Protein AF-A0A8J9YLF5-F1 (afdb_monomer_lite)

Organism: Branchiostoma lanceolatum (NCBI:txid7740)

Radius of gyration: 16.12 Å; chains: 1; bounding box: 57×30×35 Å

pLDDT: mean 74.53, std 19.47, range [31.28, 95.44]

Sequence (139 aa):
MDDRSGYIDLTSVQSSSKPRFKDVTPADFGPWLYSWNPCESFSMSQCSNVAVSASDPTQSFDIGTQDSVTFNKDVDNNWVLRYTSRDGLKSLDVVLECTPDSDDLTVRGEIQTNGYDGFRFATNPCGSPQARDTTYDKI

Foldseek 3Di:
DDPLPFDDDCVVQADPQFFSQWQPDAPADDQKGKGAGQPFFHDDDPDGQARIWIDDPPDIFGQFHNVQWDWDADPVRFIWIWGGGPVRQEIEIETEDADPDDQDWHWNFFDDDPNYRYIYIYGYDPPDRPPPPPPPDDD

Secondary structure (DSSP, 8-state):
----------GGG--SSS-SEEEEPPSSB-S-EEEE-SSS-EEETTEEEESEEEE-SS-EEEEE-GGG-EEEE-TTS-EEEEEE-TTSSEEEEEEE---TT--PEEEEEEEEETTEEEEEEEE----------------

Structure (mmCIF, N/CA/C/O backbone):
data_AF-A0A8J9YLF5-F1
#
_entry.id   AF-A0A8J9YLF5-F1
#
loop_
_atom_site.group_PDB
_atom_site.id
_atom_site.type_symbol
_atom_site.label_atom_id
_atom_site.label_alt_id
_atom_site.label_comp_id
_atom_site.label_asym_id
_atom_site.label_entity_id
_atom_site.label_seq_id
_atom_site.pdbx_PDB_ins_code
_atom_site.Cartn_x
_atom_site.Cartn_y
_atom_site.Cartn_z
_atom_site.occupancy
_atom_site.B_iso_or_equiv
_atom_site.auth_seq_id
_atom_site.auth_comp_id
_atom_site.auth_asym_id
_atom_site.auth_atom_id
_atom_site.pdbx_PDB_model_num
ATOM 1 N N . MET A 1 1 ? -29.516 -12.267 11.373 1.00 31.33 1 MET A N 1
ATOM 2 C CA . MET A 1 1 ? -28.477 -12.627 12.354 1.00 31.33 1 MET A CA 1
ATOM 3 C C . MET A 1 1 ? -27.353 -11.645 12.125 1.00 31.33 1 MET A C 1
ATOM 5 O O . MET A 1 1 ? -26.824 -11.621 11.026 1.00 31.33 1 MET A O 1
ATOM 9 N N . ASP A 1 2 ? -27.139 -10.761 13.089 1.00 39.00 2 ASP A N 1
ATOM 10 C CA . ASP A 1 2 ? -26.065 -9.769 13.116 1.00 39.00 2 ASP A CA 1
ATOM 11 C C . ASP A 1 2 ? -25.072 -10.297 1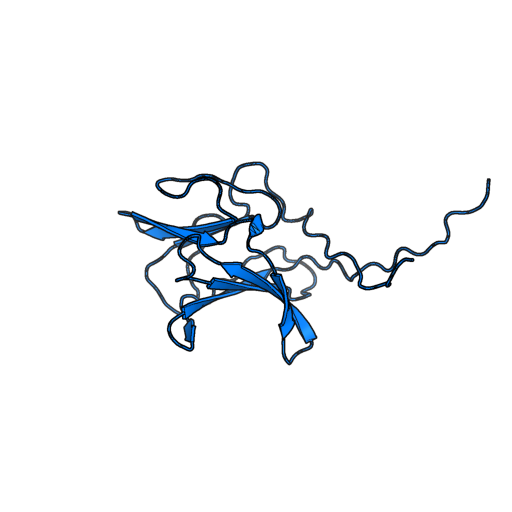4.154 1.00 39.00 2 ASP A C 1
ATOM 13 O O . ASP A 1 2 ? -25.460 -10.516 15.306 1.00 39.00 2 ASP A O 1
ATOM 17 N N . ASP A 1 3 ? -23.858 -10.647 13.734 1.00 54.94 3 ASP A N 1
ATOM 18 C CA . ASP A 1 3 ? -22.856 -11.255 14.614 1.00 54.94 3 ASP A CA 1
ATOM 19 C C . ASP A 1 3 ? -22.123 -10.218 15.479 1.00 54.94 3 ASP A C 1
ATOM 21 O O . ASP A 1 3 ? -21.257 -10.593 16.269 1.00 54.94 3 ASP A O 1
ATOM 25 N N . ARG A 1 4 ? -22.490 -8.927 15.377 1.00 45.84 4 ARG A N 1
ATOM 26 C CA . ARG A 1 4 ? -21.878 -7.818 16.127 1.00 45.84 4 ARG A CA 1
ATOM 27 C C . ARG A 1 4 ? -20.352 -7.752 15.973 1.00 45.84 4 ARG A C 1
ATOM 29 O O . ARG A 1 4 ? -19.689 -7.161 16.824 1.00 45.84 4 ARG A O 1
ATOM 36 N N . SER A 1 5 ? -19.789 -8.324 14.905 1.00 55.84 5 SER A N 1
ATOM 37 C CA . SER A 1 5 ? -18.340 -8.313 14.648 1.00 55.84 5 SER A CA 1
ATOM 38 C C . SER A 1 5 ? -17.786 -6.904 14.397 1.00 55.84 5 SER A C 1
ATOM 40 O O . SER A 1 5 ? -16.585 -6.677 14.547 1.00 55.84 5 SER A O 1
ATOM 42 N N . GLY A 1 6 ? -18.672 -5.939 14.129 1.00 56.06 6 GLY A N 1
ATOM 43 C CA . GLY A 1 6 ? -18.311 -4.556 13.865 1.00 56.06 6 GLY A CA 1
ATOM 44 C C . GLY A 1 6 ? -17.859 -4.369 12.423 1.00 56.06 6 GLY A C 1
ATOM 45 O O . GLY A 1 6 ? -17.220 -5.232 11.833 1.00 56.06 6 GLY A O 1
ATOM 46 N N . TYR A 1 7 ? -18.208 -3.231 11.834 1.00 60.03 7 TYR A N 1
ATOM 47 C CA . TYR A 1 7 ? -17.688 -2.839 10.530 1.00 60.03 7 TYR A CA 1
ATOM 48 C C . TYR A 1 7 ? -16.498 -1.907 10.742 1.00 60.03 7 TYR A C 1
ATOM 50 O O . TYR A 1 7 ? -16.584 -0.970 11.538 1.00 60.03 7 TYR A O 1
ATOM 58 N N . ILE A 1 8 ? -15.394 -2.177 10.049 1.00 66.19 8 ILE A N 1
ATOM 59 C CA . ILE A 1 8 ? -14.275 -1.244 9.956 1.00 66.19 8 ILE A CA 1
ATOM 60 C C . ILE A 1 8 ? -14.605 -0.294 8.813 1.00 66.19 8 ILE A C 1
ATOM 62 O O . ILE A 1 8 ? -14.554 -0.678 7.644 1.00 66.19 8 ILE A O 1
ATOM 66 N N . ASP A 1 9 ? -14.966 0.935 9.161 1.00 69.19 9 ASP A N 1
ATOM 67 C CA . ASP A 1 9 ? -15.229 1.976 8.180 1.00 69.19 9 ASP A CA 1
ATOM 68 C C . ASP A 1 9 ? -13.925 2.692 7.811 1.00 69.19 9 ASP A C 1
ATOM 70 O O . ASP A 1 9 ? -13.353 3.430 8.613 1.00 69.19 9 ASP A O 1
ATOM 74 N N . LEU A 1 10 ? -13.447 2.442 6.591 1.00 71.69 10 LEU A N 1
ATOM 75 C CA . LEU A 1 10 ? -12.260 3.077 6.014 1.00 71.69 10 LEU A CA 1
ATOM 76 C C . LEU A 1 10 ? -12.626 4.198 5.026 1.00 71.69 10 LEU A C 1
ATOM 78 O O . LEU A 1 10 ? -11.752 4.710 4.327 1.00 71.69 10 LEU A O 1
ATOM 82 N N . THR A 1 11 ? -13.899 4.595 4.940 1.00 70.06 11 THR A N 1
ATOM 83 C CA . THR A 1 11 ? -14.349 5.596 3.957 1.00 70.06 11 THR A CA 1
ATOM 84 C C . THR A 1 11 ? -13.731 6.975 4.188 1.00 70.06 11 THR A C 1
ATOM 86 O O . THR A 1 11 ? -13.514 7.703 3.220 1.00 70.06 11 THR A O 1
ATOM 89 N N . SER A 1 12 ? -13.350 7.323 5.426 1.00 70.19 12 SER A N 1
ATOM 90 C CA . SER A 1 12 ? -12.616 8.568 5.726 1.00 70.19 12 SER A CA 1
ATOM 91 C C . SER A 1 12 ? -11.258 8.644 5.020 1.00 70.19 12 SER A C 1
ATOM 93 O O . SER A 1 12 ? -10.784 9.726 4.676 1.00 70.19 12 SER A O 1
ATOM 95 N N . VAL A 1 13 ? -10.653 7.487 4.747 1.00 70.56 13 VAL A N 1
ATOM 96 C CA . VAL A 1 13 ? -9.360 7.343 4.071 1.00 70.56 13 VAL A CA 1
ATOM 97 C C . VAL A 1 13 ? -9.507 6.773 2.655 1.00 70.56 13 VAL A C 1
ATOM 99 O O . VAL A 1 13 ? -8.527 6.349 2.044 1.00 70.56 13 VAL A O 1
ATOM 102 N N . GLN A 1 14 ? -10.712 6.803 2.083 1.00 74.75 14 GLN A N 1
ATOM 103 C CA . GLN A 1 14 ? -10.942 6.410 0.697 1.00 74.75 14 GLN A CA 1
ATOM 104 C C . GLN A 1 14 ? -10.516 7.518 -0.272 1.00 74.75 14 GLN A C 1
ATOM 106 O O . GLN A 1 14 ? -10.766 8.706 -0.070 1.00 74.75 14 GLN A O 1
ATOM 111 N N . SER A 1 15 ? -9.906 7.112 -1.382 1.00 81.25 15 SER A N 1
ATOM 112 C CA . SER A 1 15 ? -9.684 7.962 -2.548 1.00 81.25 15 SER A CA 1
ATOM 113 C C . SER A 1 15 ? -10.188 7.245 -3.797 1.00 81.25 15 SER A C 1
ATOM 115 O O . SER A 1 15 ? -9.905 6.064 -3.999 1.00 81.25 15 SER A O 1
ATOM 117 N N . SER A 1 16 ? -10.924 7.955 -4.653 1.00 83.38 16 SER A N 1
ATOM 118 C CA . SER A 1 16 ? -11.489 7.370 -5.870 1.00 83.38 16 SER A CA 1
ATOM 119 C C . SER A 1 16 ? -10.410 7.167 -6.934 1.00 83.38 16 SER A C 1
ATOM 121 O O . SER A 1 16 ? -9.778 8.144 -7.357 1.00 83.38 16 SER A O 1
ATOM 123 N N . SER A 1 17 ? -10.234 5.941 -7.433 1.00 80.94 17 SER A N 1
ATOM 124 C CA . SER A 1 17 ? -9.340 5.566 -8.557 1.00 80.94 17 SER A CA 1
ATOM 125 C C . SER A 1 17 ? -7.836 5.898 -8.436 1.00 80.94 17 SER A C 1
ATOM 127 O O . SER A 1 17 ? -7.059 5.592 -9.343 1.00 80.94 17 SER A O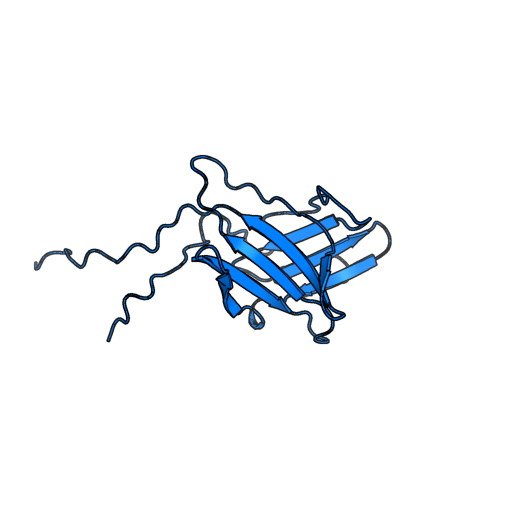 1
ATOM 129 N N . LYS A 1 18 ? -7.400 6.518 -7.334 1.00 90.56 18 LYS A N 1
ATOM 130 C CA . LYS A 1 18 ? -6.013 6.931 -7.067 1.00 90.56 18 LYS A CA 1
ATOM 131 C C . LYS A 1 18 ? -5.606 6.505 -5.662 1.00 90.56 18 LYS A C 1
ATOM 133 O O . LYS A 1 18 ? -6.469 6.518 -4.783 1.00 90.56 18 LYS A O 1
ATOM 138 N N . PRO A 1 19 ? -4.317 6.212 -5.422 1.00 91.38 19 PRO A N 1
ATOM 139 C CA . PRO A 1 19 ? -3.854 5.900 -4.079 1.00 91.38 19 PRO A CA 1
ATOM 140 C C . PRO A 1 19 ? -4.139 7.065 -3.123 1.00 91.38 19 PRO A C 1
ATOM 142 O O . PRO A 1 19 ? -3.783 8.206 -3.425 1.00 91.38 19 PRO A O 1
ATOM 145 N N . ARG A 1 20 ? -4.788 6.779 -1.982 1.00 89.31 20 ARG A N 1
ATOM 146 C CA . ARG A 1 20 ? -5.004 7.760 -0.900 1.00 89.31 20 ARG A CA 1
ATOM 147 C C . ARG A 1 20 ? -3.670 8.240 -0.349 1.00 89.31 20 ARG A C 1
ATOM 149 O O . ARG A 1 20 ? -3.494 9.431 -0.093 1.00 89.31 20 ARG A O 1
ATOM 156 N N . PHE A 1 21 ? -2.764 7.287 -0.177 1.00 89.69 21 PHE A N 1
ATOM 157 C CA . PHE A 1 21 ? -1.399 7.493 0.262 1.00 89.69 21 PHE A CA 1
ATOM 158 C C . PHE A 1 21 ? -0.501 7.151 -0.909 1.00 89.69 21 PHE A C 1
ATOM 160 O O . PHE A 1 21 ? -0.497 6.008 -1.354 1.00 89.69 21 PHE A O 1
ATOM 167 N N . LYS A 1 22 ? 0.196 8.147 -1.448 1.00 92.56 22 LYS A N 1
ATOM 168 C CA . LYS A 1 22 ? 0.995 8.013 -2.664 1.00 92.56 22 LYS A CA 1
ATOM 169 C C . LYS A 1 22 ? 2.458 8.269 -2.345 1.00 92.56 22 LYS A C 1
ATOM 171 O O . LYS A 1 22 ? 2.758 9.252 -1.674 1.00 92.56 22 LYS A O 1
ATOM 176 N N . ASP A 1 23 ? 3.329 7.430 -2.892 1.00 92.75 23 ASP A N 1
ATOM 177 C CA . ASP A 1 23 ? 4.783 7.593 -2.853 1.00 92.75 23 ASP A CA 1
ATOM 178 C C . ASP A 1 23 ? 5.340 7.805 -1.426 1.00 92.75 23 ASP A C 1
ATOM 180 O O . ASP A 1 23 ? 6.213 8.642 -1.200 1.00 92.75 23 ASP A O 1
ATOM 184 N N . VAL A 1 24 ? 4.816 7.063 -0.444 1.00 90.88 24 VAL A N 1
ATOM 185 C CA . VAL A 1 24 ? 5.210 7.188 0.963 1.00 90.88 24 VAL A CA 1
ATOM 186 C C . VAL A 1 24 ? 6.557 6.511 1.196 1.00 90.88 24 VAL A C 1
ATOM 188 O O . VAL A 1 24 ? 6.734 5.331 0.884 1.00 90.88 24 VAL A O 1
ATOM 191 N N . THR A 1 25 ? 7.500 7.264 1.759 1.00 90.25 25 THR A N 1
ATOM 192 C CA . THR A 1 25 ? 8.841 6.784 2.106 1.00 90.25 25 THR A CA 1
ATOM 193 C C . THR A 1 25 ? 8.795 5.900 3.357 1.00 90.25 25 THR A C 1
ATOM 195 O O . THR A 1 25 ? 8.149 6.280 4.338 1.00 90.25 25 THR A O 1
ATOM 198 N N . PRO A 1 26 ? 9.492 4.749 3.373 1.00 86.62 26 PRO A N 1
ATOM 199 C CA . PRO A 1 26 ? 9.613 3.934 4.572 1.00 86.62 26 PRO A CA 1
ATOM 200 C C . PRO A 1 26 ? 10.407 4.671 5.656 1.00 86.62 26 PRO A C 1
ATOM 202 O O . PRO A 1 26 ? 11.420 5.311 5.381 1.00 86.62 26 PRO A O 1
ATOM 205 N N . ALA A 1 27 ? 9.946 4.559 6.897 1.00 82.69 27 ALA A N 1
ATOM 206 C CA . ALA A 1 27 ? 10.577 5.149 8.068 1.00 82.69 27 ALA A CA 1
ATOM 207 C C . ALA A 1 27 ? 11.850 4.400 8.485 1.00 82.69 27 ALA A C 1
ATOM 209 O O . ALA A 1 27 ? 12.789 5.038 8.960 1.00 82.69 27 ALA A O 1
ATOM 210 N N . ASP A 1 28 ? 11.890 3.074 8.296 1.00 80.12 28 ASP A N 1
ATOM 211 C CA . ASP A 1 28 ? 12.976 2.251 8.829 1.00 80.12 28 ASP A CA 1
ATOM 212 C C .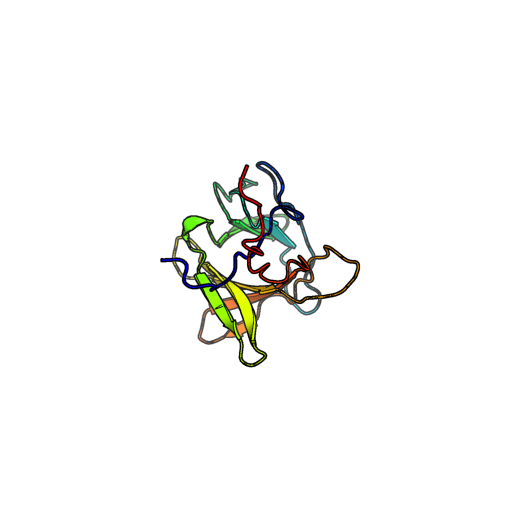 ASP A 1 28 ? 13.918 1.739 7.721 1.00 80.12 28 ASP A C 1
ATOM 214 O O . ASP A 1 28 ? 15.129 1.951 7.809 1.00 80.12 28 ASP A O 1
ATOM 218 N N . PHE A 1 29 ? 13.406 1.071 6.673 1.00 72.12 29 PHE A N 1
ATOM 219 C CA . PHE A 1 29 ? 14.259 0.450 5.644 1.00 72.12 29 PHE A CA 1
ATOM 220 C C . PHE A 1 29 ? 13.619 0.327 4.247 1.00 72.12 29 PHE A C 1
ATOM 222 O O . PHE A 1 29 ? 12.417 0.108 4.104 1.00 72.12 29 PHE A O 1
ATOM 229 N N . GLY A 1 30 ? 14.462 0.368 3.209 1.00 76.50 30 GLY A N 1
ATOM 230 C CA . GLY A 1 30 ? 14.120 0.005 1.829 1.00 76.50 30 GLY A CA 1
ATOM 231 C C . GLY A 1 30 ? 14.159 1.182 0.841 1.00 76.50 30 GLY A C 1
ATOM 232 O O . GLY A 1 30 ? 13.891 2.317 1.227 1.00 76.50 30 GLY A O 1
ATOM 233 N N . PRO A 1 31 ? 14.494 0.937 -0.442 1.00 83.62 31 PRO A N 1
ATOM 234 C CA . PRO A 1 31 ? 14.590 1.989 -1.461 1.00 83.62 31 PRO A CA 1
ATOM 235 C C . PRO A 1 31 ? 13.239 2.359 -2.094 1.00 83.62 31 PRO A C 1
ATOM 237 O O . PRO A 1 31 ? 13.168 3.277 -2.908 1.00 83.62 31 PRO A O 1
ATOM 240 N N . TRP A 1 32 ? 12.184 1.613 -1.770 1.00 88.38 32 TRP A N 1
ATOM 241 C CA . TRP A 1 32 ? 10.893 1.693 -2.437 1.00 88.38 32 TRP A CA 1
ATOM 242 C C . TRP A 1 32 ? 9.986 2.748 -1.814 1.00 88.38 32 TRP A C 1
ATOM 244 O O . TRP A 1 32 ? 9.945 2.897 -0.596 1.00 88.38 32 TRP A O 1
ATOM 254 N N . LEU A 1 33 ? 9.212 3.427 -2.653 1.00 91.62 33 LEU A N 1
ATOM 255 C CA . LEU A 1 33 ? 8.094 4.270 -2.248 1.00 91.62 33 LEU A CA 1
ATOM 256 C C . LEU A 1 33 ? 6.800 3.469 -2.345 1.00 91.62 33 LEU A C 1
ATOM 258 O O . LEU A 1 33 ? 6.605 2.732 -3.312 1.00 91.62 33 LEU A O 1
ATOM 262 N N . TYR A 1 34 ? 5.907 3.639 -1.376 1.00 90.62 34 TYR A N 1
ATOM 263 C CA . TYR A 1 34 ? 4.695 2.832 -1.261 1.00 90.62 34 TYR A CA 1
ATOM 264 C C . TYR A 1 34 ? 3.445 3.654 -1.539 1.00 90.62 34 TYR A C 1
ATOM 266 O O . TYR A 1 34 ? 3.290 4.775 -1.055 1.00 90.62 34 TYR A O 1
ATOM 274 N N . SER A 1 35 ? 2.530 3.068 -2.302 1.00 92.81 35 SER A N 1
ATOM 275 C CA . SER A 1 35 ? 1.226 3.641 -2.599 1.00 92.81 35 SER A CA 1
ATOM 276 C C . SER A 1 35 ? 0.118 2.679 -2.183 1.00 92.81 35 SER A C 1
ATOM 278 O O . SER A 1 35 ? 0.153 1.501 -2.542 1.00 92.8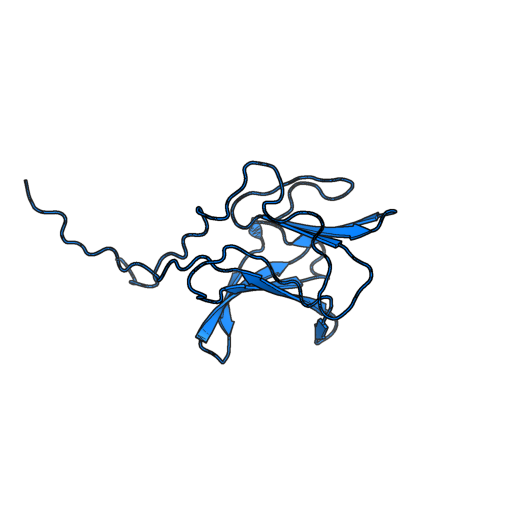1 35 SER A O 1
ATOM 280 N N . TRP A 1 36 ? -0.880 3.172 -1.451 1.00 91.69 36 TRP A N 1
ATOM 281 C CA . TRP A 1 36 ? -1.971 2.364 -0.905 1.00 91.69 36 TRP A CA 1
ATOM 282 C C . TRP A 1 36 ? -3.327 3.062 -1.021 1.00 91.69 36 TRP A C 1
ATOM 284 O O . TRP A 1 36 ? -3.443 4.287 -0.896 1.00 91.69 36 TRP A O 1
ATOM 294 N N . ASN A 1 37 ? -4.361 2.256 -1.255 1.00 90.31 37 ASN A N 1
ATOM 295 C CA . ASN A 1 37 ? -5.754 2.666 -1.191 1.00 90.31 37 ASN A CA 1
ATOM 296 C C . ASN A 1 37 ? -6.589 1.567 -0.501 1.00 90.31 37 ASN A C 1
ATOM 298 O O . ASN A 1 37 ? -6.617 0.447 -1.009 1.00 90.31 37 ASN A O 1
ATOM 302 N N . PRO A 1 38 ? -7.269 1.848 0.623 1.00 83.06 38 PRO A N 1
ATOM 303 C CA . PRO A 1 38 ? -7.974 0.822 1.399 1.00 83.06 38 PRO A CA 1
ATOM 304 C C . PRO A 1 38 ? -9.267 0.295 0.769 1.00 83.06 38 PRO A C 1
ATOM 306 O O . PRO A 1 38 ? -9.629 -0.845 1.026 1.00 83.06 38 PRO A O 1
ATOM 309 N N . CYS A 1 39 ? -9.986 1.112 -0.006 1.00 83.25 39 CYS A N 1
ATOM 310 C CA . CYS A 1 39 ? -11.366 0.790 -0.407 1.00 83.25 39 CYS A CA 1
ATOM 311 C C . CYS A 1 39 ? -11.556 0.589 -1.911 1.00 83.25 39 CYS A C 1
ATOM 313 O O . CYS A 1 39 ? -12.544 -0.001 -2.336 1.00 83.25 39 CYS A O 1
ATOM 315 N N . GLU A 1 40 ? -10.636 1.096 -2.730 1.00 89.81 40 GLU A N 1
ATOM 316 C CA . GLU A 1 40 ? -10.730 0.998 -4.182 1.00 89.81 40 GLU A CA 1
ATOM 317 C C . GLU A 1 40 ? -9.398 0.590 -4.790 1.00 89.81 40 GLU A C 1
ATOM 319 O O . GLU A 1 40 ? -8.322 1.000 -4.351 1.00 89.81 40 GLU A O 1
ATOM 324 N N . SER A 1 41 ? -9.461 -0.198 -5.857 1.00 93.62 41 SER A N 1
ATOM 325 C CA . SER A 1 41 ? -8.283 -0.473 -6.664 1.00 93.62 41 SER A CA 1
ATOM 326 C C . SER A 1 41 ? -7.839 0.784 -7.411 1.00 93.62 41 SER A C 1
ATOM 328 O O . SER A 1 41 ? -8.669 1.542 -7.915 1.00 93.62 41 SER A O 1
ATOM 330 N N . PHE A 1 42 ? -6.534 0.960 -7.568 1.00 95.38 42 PHE A N 1
ATOM 331 C CA . PHE A 1 42 ? -5.957 1.979 -8.436 1.00 95.38 42 PHE A CA 1
ATOM 332 C C . PHE A 1 42 ? -5.015 1.349 -9.464 1.00 95.38 42 PHE A C 1
ATOM 334 O O . PHE A 1 42 ? -4.604 0.193 -9.346 1.00 95.38 42 PHE A O 1
ATOM 341 N N . SER A 1 43 ? -4.673 2.126 -10.489 1.00 94.50 43 SER A N 1
ATOM 342 C CA . SER A 1 43 ? -3.639 1.771 -11.462 1.00 94.50 43 SER A CA 1
ATOM 343 C C . SER A 1 43 ? -2.601 2.888 -11.537 1.00 94.50 43 SER A C 1
ATOM 345 O O . SER A 1 43 ? -2.957 4.065 -11.583 1.00 94.50 43 SER A O 1
ATOM 347 N N . MET A 1 44 ? -1.321 2.528 -11.540 1.00 89.62 44 MET A N 1
ATOM 348 C CA . MET A 1 44 ? -0.193 3.451 -11.628 1.00 89.62 44 MET A CA 1
ATOM 349 C C . MET A 1 44 ? 1.028 2.735 -12.209 1.00 89.62 44 MET A C 1
ATOM 351 O O . MET A 1 44 ? 1.412 1.674 -11.725 1.00 89.62 44 MET A O 1
ATOM 355 N N . SER A 1 45 ? 1.673 3.347 -13.208 1.00 90.25 45 SER A N 1
ATOM 356 C CA . SER A 1 45 ? 2.854 2.780 -13.873 1.00 90.25 45 SER A CA 1
ATOM 357 C C . SER A 1 45 ? 2.603 1.333 -14.343 1.00 90.25 45 SER A C 1
ATOM 359 O O . SER A 1 45 ? 1.679 1.108 -15.124 1.00 90.25 45 SER A O 1
ATOM 361 N N . GLN A 1 46 ? 3.385 0.356 -13.871 1.00 93.94 46 GLN A N 1
ATOM 362 C CA . GLN A 1 46 ? 3.255 -1.064 -14.217 1.00 93.94 46 GLN A CA 1
ATOM 363 C C . GLN A 1 46 ? 2.227 -1.797 -13.336 1.00 93.94 46 GLN A C 1
ATOM 365 O O . GLN A 1 46 ? 1.872 -2.938 -13.624 1.00 93.94 46 GLN A O 1
ATOM 370 N N . CYS A 1 47 ? 1.713 -1.157 -12.283 1.00 93.12 47 CYS A N 1
ATOM 371 C CA . CYS A 1 47 ? 0.676 -1.721 -11.427 1.00 93.12 47 CYS A CA 1
ATOM 372 C C . CYS A 1 47 ? -0.711 -1.380 -11.973 1.00 93.12 47 CYS A C 1
ATOM 374 O O . CYS A 1 47 ? -1.109 -0.218 -12.012 1.00 93.12 47 CYS A O 1
ATOM 376 N N . SER A 1 48 ? -1.482 -2.394 -12.355 1.00 94.94 48 SER A N 1
ATOM 377 C CA . SER A 1 48 ? -2.889 -2.239 -12.743 1.00 94.94 48 SER A CA 1
ATOM 378 C C . SER A 1 48 ? -3.796 -2.840 -11.680 1.00 94.94 48 SER A C 1
ATOM 380 O O . SER A 1 48 ? -3.474 -3.908 -11.176 1.00 94.94 48 SER A O 1
ATOM 382 N N . ASN A 1 49 ? -4.914 -2.188 -11.352 1.00 95.44 49 ASN A N 1
ATOM 383 C CA . ASN A 1 49 ? -5.971 -2.674 -10.453 1.00 95.44 49 ASN A CA 1
ATOM 384 C C . ASN A 1 49 ? -5.448 -3.269 -9.131 1.00 95.44 49 ASN A C 1
ATOM 386 O O . ASN A 1 49 ? -5.780 -4.399 -8.769 1.00 95.44 49 ASN A O 1
ATOM 390 N N . VAL A 1 50 ? -4.584 -2.533 -8.436 1.00 95.44 50 VAL A N 1
ATOM 391 C CA . VAL A 1 50 ? -3.979 -2.939 -7.159 1.00 95.44 50 VAL A CA 1
ATOM 392 C C . VAL A 1 50 ? -4.583 -2.163 -5.992 1.00 95.44 50 VAL A C 1
ATOM 394 O O . VAL A 1 50 ? -5.070 -1.048 -6.162 1.00 95.44 50 VAL A O 1
ATOM 397 N N . ALA A 1 51 ? -4.537 -2.751 -4.800 1.00 94.06 51 ALA A N 1
ATOM 398 C CA . ALA A 1 51 ? -4.746 -2.037 -3.542 1.00 94.06 51 ALA A CA 1
ATOM 399 C C . ALA A 1 51 ? -3.440 -1.414 -3.037 1.00 94.06 51 ALA A C 1
ATOM 401 O O . ALA A 1 51 ? -3.463 -0.384 -2.369 1.00 94.06 51 ALA A O 1
ATOM 402 N N . VAL A 1 52 ? -2.305 -2.046 -3.358 1.00 92.69 52 VAL A N 1
ATOM 403 C CA . VAL A 1 52 ? -0.972 -1.675 -2.882 1.00 92.69 52 VAL A CA 1
ATOM 404 C C . VAL A 1 52 ? 0.027 -1.804 -4.023 1.00 92.69 52 VAL A C 1
ATOM 406 O O . VAL A 1 52 ? 0.089 -2.836 -4.698 1.00 92.69 52 VAL A O 1
ATOM 409 N N . SER A 1 53 ? 0.853 -0.780 -4.185 1.00 93.62 53 SER A N 1
ATOM 410 C CA . SER A 1 53 ? 2.008 -0.784 -5.076 1.00 93.62 53 SER A CA 1
ATOM 411 C C . SER A 1 53 ? 3.240 -0.297 -4.328 1.00 93.62 53 SER A C 1
ATOM 413 O O . SER A 1 53 ? 3.137 0.581 -3.472 1.00 93.62 53 SER A O 1
ATOM 415 N N . ALA A 1 54 ? 4.399 -0.830 -4.688 1.00 91.94 54 ALA A N 1
ATOM 416 C CA . ALA A 1 54 ? 5.672 -0.198 -4.389 1.00 91.94 54 ALA A CA 1
ATOM 417 C C . ALA A 1 54 ? 6.417 0.113 -5.680 1.00 91.94 54 ALA A C 1
ATOM 419 O O . ALA A 1 54 ? 6.257 -0.575 -6.691 1.00 91.94 54 ALA A O 1
ATOM 420 N N . SER A 1 55 ? 7.211 1.175 -5.649 1.00 92.81 55 SER A N 1
ATOM 421 C CA . SER A 1 55 ? 7.888 1.693 -6.831 1.00 92.81 55 SER A CA 1
ATOM 422 C C . SER A 1 55 ? 9.199 2.388 -6.505 1.00 92.81 55 SER A C 1
ATOM 424 O O . SER A 1 55 ? 9.348 2.983 -5.440 1.00 92.81 55 SER A O 1
ATOM 426 N N . ASP A 1 56 ? 10.125 2.346 -7.452 1.00 90.00 56 ASP A N 1
ATOM 427 C CA . ASP A 1 56 ? 11.292 3.220 -7.540 1.00 90.00 56 ASP A CA 1
ATOM 428 C C . ASP A 1 56 ? 11.211 4.020 -8.866 1.00 90.00 56 ASP A C 1
ATOM 430 O O . ASP A 1 56 ? 10.226 3.901 -9.604 1.00 90.00 56 ASP A O 1
ATOM 434 N N . PRO A 1 57 ? 12.209 4.855 -9.214 1.00 88.06 57 PRO A N 1
ATOM 435 C CA . PRO A 1 57 ? 12.193 5.601 -10.476 1.00 88.06 57 PRO A CA 1
ATOM 436 C C . PRO A 1 57 ? 12.182 4.748 -11.759 1.00 88.06 57 PRO A C 1
ATOM 438 O O . PRO A 1 57 ? 11.977 5.290 -12.843 1.00 88.06 57 PRO A O 1
ATOM 441 N N . THR A 1 58 ? 12.453 3.448 -11.666 1.00 88.75 58 THR A N 1
ATOM 442 C CA . THR A 1 58 ? 12.656 2.529 -12.796 1.00 88.75 58 THR A CA 1
ATOM 443 C C . THR A 1 58 ? 11.566 1.470 -12.930 1.00 88.75 58 THR A C 1
ATOM 445 O O . THR A 1 58 ? 11.298 1.026 -14.047 1.00 88.75 58 THR A O 1
ATOM 448 N N . GLN A 1 59 ? 10.929 1.068 -11.831 1.00 92.00 59 GLN A N 1
ATOM 449 C CA . GLN A 1 59 ? 9.960 -0.024 -11.811 1.00 92.00 59 GLN A CA 1
ATOM 450 C C . GLN A 1 59 ? 8.933 0.114 -10.686 1.00 92.00 59 GLN A C 1
ATOM 452 O O . GLN A 1 59 ? 9.143 0.800 -9.687 1.00 92.00 59 GLN A O 1
ATOM 457 N N . SER A 1 60 ? 7.812 -0.583 -10.851 1.00 92.94 60 SER A N 1
ATOM 458 C CA . SER A 1 60 ? 6.760 -0.714 -9.845 1.00 92.94 60 SER A CA 1
ATOM 459 C C . SER A 1 60 ? 6.226 -2.140 -9.811 1.00 92.94 60 SER A C 1
ATOM 461 O O . SER A 1 60 ? 6.046 -2.743 -10.868 1.00 92.94 60 SER A O 1
ATOM 463 N N . PHE A 1 61 ? 5.913 -2.645 -8.625 1.00 90.38 61 PHE A N 1
ATOM 464 C CA . PHE A 1 61 ? 5.388 -3.992 -8.412 1.00 90.38 61 PHE A CA 1
ATOM 465 C C . PHE A 1 61 ? 4.113 -3.972 -7.574 1.00 90.38 61 PHE A C 1
ATOM 467 O O . PHE A 1 61 ? 3.919 -3.105 -6.713 1.00 90.38 61 PHE A O 1
ATOM 474 N N . ASP A 1 62 ? 3.230 -4.934 -7.850 1.00 93.56 62 ASP A N 1
ATOM 475 C CA . ASP A 1 62 ? 2.055 -5.158 -7.028 1.00 93.56 62 ASP A CA 1
ATOM 476 C C . ASP A 1 62 ? 2.451 -5.869 -5.736 1.00 93.56 62 ASP A C 1
ATOM 478 O O . ASP A 1 62 ? 3.212 -6.833 -5.733 1.00 93.56 62 ASP A O 1
ATOM 482 N N . ILE A 1 63 ? 1.926 -5.372 -4.621 1.00 91.62 63 ILE A N 1
ATOM 483 C CA . ILE A 1 63 ? 2.074 -6.013 -3.306 1.00 91.62 63 ILE A CA 1
ATOM 484 C C . ILE A 1 63 ? 0.724 -6.565 -2.830 1.00 91.62 63 ILE A C 1
ATOM 486 O O . ILE A 1 63 ? 0.660 -7.402 -1.934 1.00 91.62 63 ILE A O 1
ATOM 490 N N . GLY A 1 64 ? -0.377 -6.099 -3.424 1.00 92.88 64 GLY A N 1
ATOM 491 C CA . GLY A 1 64 ? -1.709 -6.386 -2.926 1.00 92.88 64 GLY A CA 1
ATOM 492 C C . GLY A 1 64 ? -2.813 -5.995 -3.891 1.00 92.88 64 GLY A C 1
ATOM 493 O O . GLY A 1 64 ? -2.764 -4.928 -4.506 1.00 92.88 64 GLY A O 1
ATOM 494 N N . THR A 1 65 ? -3.853 -6.819 -3.973 1.00 94.94 65 THR A N 1
ATOM 495 C CA . THR A 1 65 ? -5.105 -6.505 -4.686 1.00 94.94 65 THR A CA 1
ATOM 496 C C . THR A 1 65 ? -6.267 -6.361 -3.706 1.00 94.94 65 THR A C 1
ATOM 498 O O . THR A 1 65 ? -6.214 -6.927 -2.617 1.00 94.94 65 THR A O 1
ATOM 501 N N . GLN A 1 66 ? -7.321 -5.625 -4.077 1.00 92.19 66 GLN A N 1
ATOM 502 C CA . GLN A 1 66 ? -8.497 -5.466 -3.206 1.00 92.19 66 GLN A CA 1
ATOM 503 C C . GLN A 1 66 ? -9.123 -6.822 -2.854 1.00 92.19 66 GLN A C 1
ATOM 505 O O . GLN A 1 66 ? -9.411 -7.087 -1.695 1.00 92.19 66 GLN A O 1
ATOM 510 N N . ASP A 1 67 ? -9.204 -7.728 -3.829 1.00 93.25 67 ASP A N 1
ATOM 511 C CA . ASP A 1 67 ? -9.801 -9.056 -3.646 1.00 93.25 67 ASP A CA 1
ATOM 512 C C . ASP A 1 67 ? -8.945 -10.006 -2.786 1.00 93.25 67 ASP A C 1
ATOM 514 O O . ASP A 1 67 ? -9.422 -11.058 -2.368 1.00 93.25 67 ASP A O 1
ATOM 518 N N . SER A 1 68 ? -7.681 -9.654 -2.515 1.00 93.06 68 SER A N 1
ATOM 519 C CA . SER A 1 68 ? -6.778 -10.454 -1.672 1.00 93.06 68 SER A CA 1
ATOM 520 C C . SER A 1 68 ? -6.871 -10.135 -0.180 1.00 93.06 68 SER A C 1
ATOM 522 O O . SER A 1 68 ? -6.225 -10.813 0.619 1.00 93.06 68 SER A O 1
ATOM 524 N N . VAL A 1 69 ? -7.608 -9.085 0.203 1.00 90.31 69 VAL A N 1
ATOM 525 C CA . VAL A 1 69 ? -7.587 -8.590 1.580 1.00 90.31 69 VAL A CA 1
ATOM 526 C C . VAL A 1 69 ? -8.175 -9.610 2.555 1.00 90.31 69 VAL A C 1
ATOM 528 O O . VAL A 1 69 ? -9.253 -10.166 2.346 1.00 90.31 69 VAL A O 1
ATOM 531 N N . THR A 1 70 ? -7.477 -9.829 3.664 1.00 89.94 70 THR A N 1
ATOM 532 C CA . THR A 1 70 ? -7.978 -10.595 4.809 1.00 89.94 70 THR A CA 1
ATOM 533 C C . THR A 1 70 ? -7.888 -9.759 6.075 1.00 89.94 70 THR A C 1
ATOM 535 O O . THR A 1 70 ? -6.976 -8.950 6.228 1.00 89.94 70 THR A O 1
ATOM 538 N N . PHE A 1 71 ? -8.836 -9.958 6.988 1.00 85.50 71 PHE A N 1
ATOM 539 C CA . PHE A 1 71 ? -8.933 -9.212 8.240 1.00 85.50 71 PHE A CA 1
ATOM 540 C C . PHE A 1 71 ? -8.620 -10.143 9.404 1.00 85.50 71 PHE A C 1
ATOM 542 O O . PHE A 1 71 ? -9.284 -11.164 9.580 1.00 85.50 71 PHE A O 1
ATOM 549 N N . ASN A 1 72 ? -7.618 -9.790 10.201 1.00 85.62 72 ASN A N 1
ATOM 550 C CA . ASN A 1 72 ? -7.206 -10.544 11.379 1.00 85.62 72 ASN A CA 1
ATOM 551 C C . ASN A 1 72 ? -6.964 -9.600 12.553 1.00 85.62 72 ASN A C 1
ATOM 553 O O . ASN A 1 72 ? -6.941 -8.384 12.383 1.00 85.62 72 ASN A O 1
ATOM 557 N N . LYS A 1 73 ? -6.764 -10.161 13.745 1.00 81.50 73 LYS A N 1
ATOM 558 C CA . LYS A 1 73 ? -6.233 -9.409 14.879 1.00 81.50 73 LYS A CA 1
ATOM 559 C C . LYS A 1 73 ? -4.804 -9.828 15.182 1.00 81.50 73 LYS A C 1
ATOM 561 O O . LYS A 1 73 ? -4.491 -11.015 15.086 1.00 81.50 73 LYS A O 1
ATOM 566 N N . ASP A 1 74 ? -3.955 -8.867 15.530 1.00 79.19 74 ASP A N 1
ATOM 567 C CA . ASP A 1 74 ? -2.614 -9.153 16.044 1.00 79.19 74 ASP A CA 1
ATOM 568 C C . ASP A 1 74 ? -2.648 -9.567 17.530 1.00 79.19 74 ASP A C 1
ATOM 570 O O . ASP A 1 74 ? -3.708 -9.685 18.153 1.00 79.19 74 ASP A O 1
ATOM 574 N N . VAL A 1 75 ? -1.464 -9.813 18.100 1.00 81.06 75 VAL A N 1
ATOM 575 C CA . VAL A 1 75 ? -1.293 -10.189 19.515 1.00 81.06 75 VAL A CA 1
ATOM 576 C C . VAL A 1 75 ? -1.720 -9.089 20.491 1.00 81.06 75 VAL A C 1
ATOM 578 O O . VAL A 1 75 ? -2.066 -9.397 21.630 1.00 81.06 75 VAL A O 1
ATOM 581 N N . ASP A 1 76 ? -1.744 -7.839 20.030 1.00 79.31 76 ASP A N 1
ATOM 582 C CA . ASP A 1 76 ? -2.150 -6.655 20.784 1.00 79.31 76 ASP A CA 1
ATOM 583 C C . ASP A 1 76 ? -3.634 -6.306 20.539 1.00 79.31 76 ASP A C 1
ATOM 585 O O . ASP A 1 76 ? -4.130 -5.285 21.017 1.00 79.31 76 ASP A O 1
ATOM 589 N N . ASN A 1 77 ? -4.375 -7.187 19.847 1.00 79.44 77 ASN A N 1
ATOM 590 C CA . ASN A 1 77 ? -5.798 -7.067 19.520 1.00 79.44 77 ASN A CA 1
ATOM 591 C C . ASN A 1 77 ? -6.138 -5.895 18.568 1.00 79.44 77 ASN A C 1
ATOM 593 O O . ASN A 1 77 ? -7.312 -5.518 18.461 1.00 79.44 77 ASN A O 1
ATOM 597 N N . ASN A 1 78 ? -5.150 -5.376 17.831 1.00 78.06 78 ASN A N 1
ATOM 598 C CA . ASN A 1 78 ? -5.355 -4.425 16.736 1.00 78.06 78 ASN A CA 1
ATOM 599 C C . ASN A 1 78 ? -5.857 -5.149 15.488 1.00 78.06 78 ASN A C 1
ATOM 601 O O . ASN A 1 78 ? -5.478 -6.292 15.226 1.00 78.06 78 ASN A O 1
ATOM 605 N N . TRP A 1 79 ? -6.686 -4.476 14.690 1.00 81.56 79 TRP A N 1
ATOM 606 C CA . TRP A 1 79 ? -7.094 -5.003 13.390 1.00 81.56 79 TRP A CA 1
ATOM 607 C C . TRP A 1 79 ? -5.937 -4.940 12.397 1.00 81.56 79 TRP A C 1
ATOM 609 O O . TRP A 1 79 ? -5.261 -3.922 12.286 1.00 81.56 79 TRP A O 1
ATOM 619 N N . VAL A 1 80 ? -5.742 -6.019 11.647 1.00 84.00 80 VAL A N 1
ATOM 620 C CA . VAL A 1 80 ? -4.720 -6.155 10.613 1.00 84.00 80 VAL A CA 1
ATOM 621 C C . VAL A 1 80 ? -5.387 -6.528 9.299 1.00 84.00 80 VAL A C 1
ATOM 623 O O . VAL A 1 80 ? -6.054 -7.561 9.210 1.00 84.00 80 VAL A O 1
ATOM 626 N N . LEU A 1 81 ? -5.187 -5.699 8.279 1.00 87.12 81 LEU A N 1
ATOM 627 C CA . LEU A 1 81 ? -5.565 -5.991 6.904 1.00 87.12 81 LEU A CA 1
ATOM 628 C C . LEU A 1 81 ? -4.348 -6.545 6.182 1.00 87.12 81 LEU A C 1
ATOM 630 O O . LEU A 1 81 ? -3.379 -5.820 5.960 1.00 87.12 81 LEU A O 1
ATOM 634 N N . ARG A 1 82 ? -4.408 -7.813 5.786 1.00 89.88 82 ARG A N 1
ATOM 635 C CA . ARG A 1 82 ? -3.359 -8.436 4.986 1.00 89.88 82 ARG A CA 1
ATOM 636 C C . ARG A 1 82 ? -3.752 -8.466 3.522 1.00 89.88 82 ARG A C 1
ATOM 638 O O . ARG A 1 82 ? -4.762 -9.073 3.186 1.00 89.88 82 ARG A O 1
ATOM 645 N N . TYR A 1 83 ? -2.925 -7.875 2.670 1.00 91.69 83 TYR A N 1
ATOM 646 C CA . TYR A 1 83 ? -3.033 -7.952 1.214 1.00 91.69 83 TYR A CA 1
ATOM 647 C C . TYR A 1 83 ? -1.956 -8.876 0.654 1.00 91.69 83 TYR A C 1
ATOM 649 O O . TYR A 1 83 ? -0.910 -9.067 1.275 1.00 91.69 83 TYR A O 1
ATOM 657 N N . THR A 1 84 ? -2.189 -9.447 -0.524 1.00 92.06 84 THR A N 1
ATOM 658 C CA . THR A 1 84 ? -1.235 -10.346 -1.186 1.00 92.06 84 THR A CA 1
ATOM 659 C C . THR A 1 84 ? -1.143 -10.030 -2.677 1.00 92.06 84 THR A C 1
ATOM 661 O O . THR A 1 84 ? -2.153 -9.727 -3.325 1.00 92.06 84 THR A O 1
ATOM 664 N N . SER A 1 85 ? 0.076 -10.059 -3.217 1.00 93.31 85 SER A N 1
ATOM 665 C CA . SER A 1 85 ? 0.333 -9.867 -4.646 1.00 93.31 85 SER A CA 1
ATOM 666 C C . SER A 1 85 ? -0.309 -10.979 -5.469 1.00 93.31 85 SER A C 1
ATOM 668 O O . SER A 1 85 ? -0.639 -12.056 -4.969 1.00 93.31 85 SER A O 1
ATOM 670 N N . ARG A 1 86 ? -0.487 -10.739 -6.767 1.00 93.69 86 ARG A N 1
ATOM 671 C CA . ARG A 1 86 ? -1.136 -11.705 -7.667 1.00 93.69 86 ARG A CA 1
ATOM 672 C C . ARG A 1 86 ? -0.382 -13.020 -7.794 1.00 93.69 86 ARG A C 1
ATOM 674 O O . ARG A 1 86 ? -1.005 -14.059 -7.981 1.00 93.69 86 ARG A O 1
ATOM 681 N N . ASP A 1 87 ? 0.942 -12.961 -7.735 1.00 91.00 87 ASP A N 1
ATOM 682 C CA . ASP A 1 87 ? 1.814 -14.135 -7.773 1.00 91.00 87 ASP A CA 1
ATOM 683 C C . ASP A 1 87 ? 1.915 -14.852 -6.416 1.00 91.00 87 ASP A C 1
ATOM 685 O O . ASP A 1 87 ? 2.493 -15.935 -6.339 1.00 91.00 87 ASP A O 1
ATOM 689 N N . GLY A 1 88 ? 1.344 -14.274 -5.354 1.00 89.00 88 GLY A N 1
ATOM 690 C CA . GLY A 1 88 ? 1.404 -14.815 -4.002 1.00 89.00 88 GLY A CA 1
ATOM 691 C C . GLY A 1 88 ? 2.769 -14.682 -3.327 1.00 89.00 88 GLY A C 1
ATOM 692 O O . GLY A 1 88 ? 2.951 -15.260 -2.262 1.00 89.00 88 GLY A O 1
ATOM 693 N N . LEU A 1 89 ? 3.729 -13.964 -3.921 1.00 86.06 89 LEU A N 1
ATOM 694 C CA . LEU A 1 89 ? 5.103 -13.869 -3.415 1.00 86.06 89 LEU A CA 1
ATOM 695 C C . LEU A 1 89 ? 5.323 -12.698 -2.448 1.00 86.06 89 LEU A C 1
ATOM 697 O O . LEU A 1 89 ? 6.33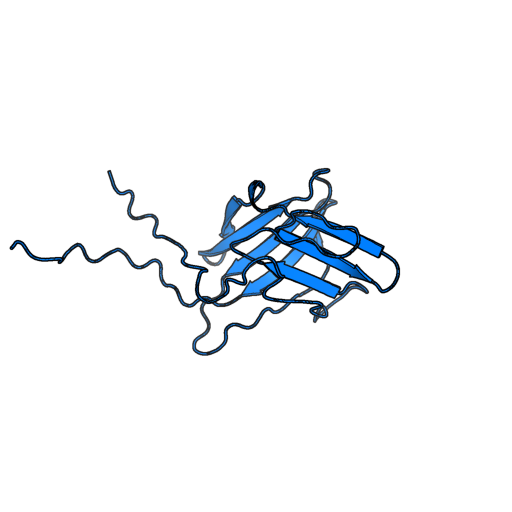1 -12.669 -1.744 1.00 86.06 89 LEU A O 1
ATOM 701 N N . LYS A 1 90 ? 4.403 -11.728 -2.402 1.00 86.31 90 LYS A N 1
ATOM 702 C CA . LYS A 1 90 ? 4.489 -10.536 -1.548 1.00 86.31 90 LYS A CA 1
ATOM 703 C C . LYS A 1 90 ? 3.215 -10.365 -0.742 1.00 86.31 90 LYS A C 1
ATOM 705 O O . LYS A 1 90 ? 2.122 -10.668 -1.220 1.00 86.31 90 LYS A O 1
ATOM 710 N N . SER A 1 91 ? 3.351 -9.839 0.469 1.00 85.12 91 SER A N 1
ATOM 711 C CA . SER A 1 91 ? 2.204 -9.570 1.328 1.00 85.12 91 SER A CA 1
ATOM 712 C C . SER A 1 91 ? 2.408 -8.324 2.169 1.00 85.12 91 SER A C 1
ATOM 714 O O . SER A 1 91 ? 3.457 -8.135 2.762 1.00 85.12 91 SER A O 1
ATOM 716 N N . LEU A 1 92 ? 1.381 -7.504 2.301 1.00 86.06 92 LEU A N 1
ATOM 717 C CA . LEU A 1 92 ? 1.404 -6.323 3.156 1.00 86.06 92 LEU A CA 1
ATOM 718 C C . LEU A 1 92 ? 0.481 -6.533 4.347 1.00 86.06 92 LEU A C 1
ATOM 720 O O . LEU A 1 92 ? -0.672 -6.884 4.123 1.00 86.06 92 LEU A O 1
ATOM 724 N N . ASP A 1 93 ? 0.931 -6.170 5.547 1.00 86.81 93 ASP A N 1
ATOM 725 C CA . ASP A 1 93 ? 0.078 -5.998 6.721 1.00 86.81 93 ASP A CA 1
ATOM 726 C C . ASP A 1 93 ? -0.181 -4.516 7.013 1.00 86.81 93 ASP A C 1
ATOM 728 O O . ASP A 1 93 ? 0.720 -3.718 7.267 1.00 86.81 93 ASP A O 1
ATOM 732 N N . VAL A 1 94 ? -1.449 -4.133 7.046 1.00 84.00 94 VAL A N 1
ATOM 733 C CA . VAL A 1 94 ? -1.883 -2.820 7.523 1.00 84.00 94 VAL A CA 1
ATOM 734 C C . VAL A 1 94 ? -2.489 -2.989 8.895 1.00 84.00 94 VAL A C 1
ATOM 736 O O . VAL A 1 94 ? -3.589 -3.515 9.027 1.00 84.00 94 VAL A O 1
ATOM 739 N N . VAL A 1 95 ? -1.769 -2.548 9.915 1.00 83.00 95 VAL A N 1
ATOM 740 C CA . VAL A 1 95 ? -2.272 -2.479 11.279 1.00 83.00 95 VAL A CA 1
ATOM 741 C C . VAL A 1 95 ? -3.065 -1.186 11.430 1.00 83.00 95 VAL A C 1
ATOM 743 O O . VAL A 1 95 ? -2.563 -0.086 11.201 1.00 83.00 95 VAL A O 1
ATOM 746 N N . LEU A 1 96 ? -4.330 -1.320 11.797 1.00 76.75 96 LEU A N 1
ATOM 747 C CA . LEU A 1 96 ? -5.181 -0.189 12.122 1.00 76.75 96 LEU A CA 1
ATOM 748 C C . LEU A 1 96 ? -4.929 0.186 13.578 1.00 76.75 96 LEU A C 1
ATOM 750 O O . LEU A 1 96 ? -5.288 -0.560 14.491 1.00 76.75 96 LEU A O 1
ATOM 754 N N . GLU A 1 97 ? -4.292 1.332 13.778 1.00 72.06 97 GLU A N 1
ATOM 755 C CA . GLU A 1 97 ? -4.016 1.886 15.100 1.00 72.06 97 GLU A CA 1
ATOM 756 C C . GLU A 1 97 ? -5.016 3.017 15.360 1.00 72.06 97 GLU A C 1
ATOM 758 O O . GLU A 1 97 ? -5.187 3.898 14.523 1.00 72.06 97 GLU A O 1
ATOM 763 N N . CYS A 1 98 ? -5.695 2.990 16.510 1.00 60.81 98 CYS A N 1
ATOM 764 C CA . CYS A 1 98 ? -6.582 4.078 16.929 1.00 60.81 98 CYS A CA 1
ATOM 765 C C . CYS A 1 98 ? -5.748 5.189 17.577 1.00 60.81 98 CYS A C 1
ATOM 767 O O . CYS A 1 98 ? -5.447 5.125 18.772 1.00 60.81 98 CYS A O 1
ATOM 769 N N . THR A 1 99 ? -5.391 6.215 16.812 1.00 56.66 99 THR A N 1
ATOM 770 C CA . THR A 1 99 ? -4.787 7.445 17.337 1.00 56.66 99 THR A CA 1
ATOM 771 C C . THR A 1 99 ? -5.782 8.600 17.212 1.00 56.66 99 THR A C 1
ATOM 773 O O . THR A 1 99 ? -6.304 8.861 16.138 1.00 56.66 99 THR A O 1
ATOM 776 N N . PRO A 1 100 ? -6.108 9.339 18.279 1.00 49.09 100 PRO A N 1
ATOM 777 C CA . PRO A 1 100 ? -6.866 10.573 18.109 1.00 49.09 100 PRO A CA 1
ATOM 778 C C . PRO A 1 100 ? -6.079 11.523 17.183 1.00 49.09 100 PRO A C 1
ATOM 780 O O . PRO A 1 100 ? -4.882 11.715 17.386 1.00 49.09 100 PRO A O 1
ATOM 783 N N . ASP A 1 101 ? -6.747 12.101 16.179 1.00 53.75 101 ASP A N 1
ATOM 784 C CA . ASP A 1 101 ? -6.315 13.306 15.441 1.00 53.75 101 ASP A CA 1
ATOM 785 C C . ASP A 1 101 ? -5.346 13.188 14.235 1.00 53.75 101 ASP A C 1
ATOM 787 O O . ASP A 1 101 ? -4.790 14.204 13.816 1.00 53.75 101 ASP A O 1
ATOM 791 N N . SER A 1 102 ? -5.158 12.024 13.599 1.00 58.16 102 SER A N 1
ATOM 792 C CA . SER A 1 102 ? -4.357 11.950 12.353 1.00 58.16 102 SER A CA 1
ATOM 793 C C . SER A 1 102 ? -4.785 10.819 11.416 1.00 58.16 102 SER A C 1
ATOM 795 O O . SER A 1 102 ? -4.813 9.680 11.843 1.00 58.16 102 SER A O 1
ATOM 797 N N . ASP A 1 103 ? -5.039 11.094 10.132 1.00 65.56 103 ASP A N 1
ATOM 798 C CA . ASP A 1 103 ? -5.281 10.065 9.098 1.00 65.56 103 ASP A CA 1
ATOM 799 C C . ASP A 1 103 ? -3.970 9.599 8.420 1.00 65.56 103 ASP A C 1
ATOM 801 O O . ASP A 1 103 ? -3.971 9.229 7.243 1.00 65.56 103 ASP A O 1
ATOM 805 N N . ASP A 1 104 ? -2.824 9.684 9.099 1.00 72.94 104 ASP A N 1
ATOM 806 C CA . ASP A 1 104 ? -1.527 9.442 8.464 1.00 72.94 104 ASP A CA 1
ATOM 807 C C . ASP A 1 104 ? -1.231 7.951 8.252 1.00 72.94 104 ASP A C 1
ATOM 809 O O . ASP A 1 104 ? -1.656 7.079 9.012 1.00 72.94 104 ASP A O 1
ATOM 813 N N . LEU A 1 105 ? -0.449 7.674 7.203 1.00 77.62 105 LEU A N 1
ATOM 814 C CA . LEU A 1 105 ? 0.131 6.364 6.933 1.00 77.62 105 LEU A CA 1
ATOM 815 C C . LEU A 1 105 ? 1.612 6.372 7.316 1.00 77.62 105 LEU A C 1
ATOM 817 O O . LEU A 1 105 ? 2.412 7.059 6.679 1.00 77.62 105 LEU A O 1
ATOM 821 N N . THR A 1 106 ? 1.998 5.548 8.290 1.00 82.06 106 THR A N 1
ATOM 822 C CA . THR A 1 106 ? 3.418 5.254 8.547 1.00 82.06 106 THR A CA 1
ATOM 823 C C . THR A 1 106 ? 3.801 3.932 7.907 1.00 82.06 106 THR A C 1
ATOM 825 O O . THR A 1 106 ? 3.252 2.891 8.263 1.00 82.06 106 THR A O 1
ATOM 828 N N . VAL A 1 107 ? 4.779 3.965 7.004 1.00 82.44 107 VAL A N 1
ATOM 829 C CA . VAL A 1 107 ? 5.352 2.767 6.386 1.00 82.44 107 VAL A CA 1
ATOM 830 C C . VAL A 1 107 ? 6.630 2.386 7.111 1.00 82.44 107 VAL A C 1
ATOM 832 O O . VAL A 1 107 ? 7.569 3.171 7.134 1.00 82.44 107 VAL A O 1
ATOM 835 N N . ARG A 1 108 ? 6.707 1.183 7.681 1.00 79.12 108 ARG A N 1
ATOM 836 C CA . ARG A 1 108 ? 7.954 0.699 8.307 1.00 79.12 108 ARG A CA 1
ATOM 837 C C . ARG A 1 108 ? 8.998 0.269 7.269 1.00 79.12 108 ARG A C 1
ATOM 839 O O . ARG A 1 108 ? 10.185 0.510 7.451 1.00 79.12 108 ARG A O 1
ATOM 846 N N . GLY A 1 109 ? 8.544 -0.264 6.136 1.00 71.31 109 GLY A N 1
ATOM 847 C CA . GLY A 1 109 ? 9.401 -0.818 5.088 1.00 71.31 109 GLY A CA 1
ATOM 848 C C . GLY A 1 109 ? 9.289 -2.336 5.004 1.00 71.31 109 GLY A C 1
ATOM 849 O O . GLY A 1 109 ? 8.363 -2.918 5.565 1.00 71.31 109 GLY A O 1
ATOM 850 N N . GLU A 1 110 ? 10.202 -2.954 4.260 1.00 73.25 110 GLU A N 1
ATOM 851 C CA . GLU A 1 110 ? 10.239 -4.401 4.025 1.00 73.25 110 GLU A CA 1
ATOM 852 C C . GLU A 1 110 ? 10.774 -5.138 5.261 1.00 73.25 110 GLU A C 1
ATOM 854 O O . GLU A 1 110 ? 11.918 -4.938 5.669 1.00 73.25 110 GLU A O 1
ATOM 859 N N . ILE A 1 111 ? 9.956 -6.006 5.853 1.00 69.00 111 ILE A N 1
ATOM 860 C CA . ILE A 1 111 ? 10.336 -6.898 6.947 1.00 69.00 111 ILE A CA 1
ATOM 861 C C . ILE A 1 111 ? 10.339 -8.320 6.386 1.00 69.00 111 ILE A C 1
ATOM 863 O O . ILE A 1 111 ? 9.283 -8.886 6.099 1.00 69.00 111 ILE A O 1
ATOM 867 N N . GLN A 1 112 ? 11.520 -8.923 6.235 1.00 59.69 112 GLN A N 1
ATOM 868 C CA . GLN A 1 112 ? 11.603 -10.322 5.818 1.00 59.69 112 GLN A CA 1
ATOM 869 C C . GLN A 1 112 ? 11.110 -11.228 6.943 1.00 59.69 112 GLN A C 1
ATOM 871 O O . GLN A 1 112 ? 11.774 -11.399 7.967 1.00 59.69 112 GLN A O 1
ATOM 876 N N . THR A 1 113 ? 9.958 -11.858 6.729 1.00 52.97 113 THR A N 1
ATOM 877 C CA . THR A 1 113 ? 9.434 -12.871 7.647 1.00 52.97 113 THR A CA 1
ATOM 878 C C . THR A 1 113 ? 9.046 -14.105 6.847 1.00 52.97 113 THR A C 1
ATOM 880 O O . THR A 1 113 ? 8.183 -14.044 5.978 1.00 52.97 113 THR A O 1
ATOM 883 N N . ASN A 1 114 ? 9.702 -15.239 7.115 1.00 43.00 114 ASN A N 1
ATOM 884 C CA . ASN A 1 114 ? 9.434 -16.530 6.461 1.00 43.00 114 ASN A CA 1
ATOM 885 C C . ASN A 1 114 ? 9.452 -16.503 4.916 1.00 43.00 114 ASN A C 1
ATOM 887 O O . ASN A 1 114 ? 8.707 -17.246 4.282 1.00 43.00 114 ASN A O 1
ATOM 891 N N . GLY A 1 115 ? 10.305 -15.669 4.313 1.00 43.25 115 GLY A N 1
ATOM 892 C CA . GLY A 1 115 ? 10.427 -15.558 2.855 1.00 43.25 115 GLY A CA 1
ATOM 893 C C . GLY A 1 115 ? 9.410 -14.629 2.186 1.00 4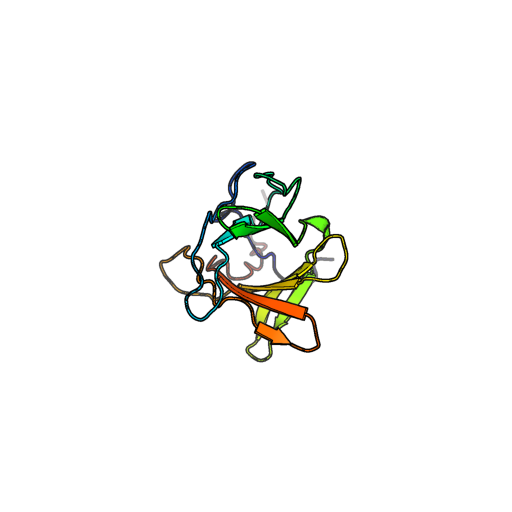3.25 115 GLY A C 1
ATOM 894 O O . GLY A 1 115 ? 9.360 -14.610 0.961 1.00 43.25 115 GLY A O 1
ATOM 895 N N . TYR A 1 116 ? 8.639 -13.863 2.966 1.00 41.84 116 TYR A N 1
ATOM 896 C CA . TYR A 1 116 ? 7.738 -12.826 2.467 1.00 41.84 116 TYR A CA 1
ATOM 897 C C . TYR A 1 116 ? 8.214 -11.437 2.893 1.00 41.84 116 TYR A C 1
ATOM 899 O O . TYR A 1 116 ? 8.613 -11.227 4.044 1.00 41.84 116 TYR A O 1
ATOM 907 N N . ASP A 1 117 ? 8.119 -10.500 1.955 1.00 49.31 117 ASP A N 1
ATOM 908 C CA . ASP A 1 117 ? 8.304 -9.067 2.166 1.00 49.31 117 ASP A CA 1
ATOM 909 C C . ASP A 1 117 ? 7.071 -8.543 2.905 1.00 49.31 117 ASP A C 1
ATOM 911 O O . ASP A 1 117 ? 6.079 -8.213 2.265 1.00 49.31 117 ASP A O 1
ATOM 915 N N . GLY A 1 118 ? 7.080 -8.560 4.240 1.00 49.50 118 GLY A N 1
ATOM 916 C CA . GLY A 1 118 ? 5.992 -8.038 5.062 1.00 49.50 118 GLY A CA 1
ATOM 917 C C . GLY A 1 118 ? 6.177 -6.547 5.288 1.00 49.50 118 GLY A C 1
ATOM 918 O O . GLY A 1 118 ? 7.184 -6.148 5.860 1.00 49.50 118 GLY A O 1
ATOM 919 N N . PHE A 1 119 ? 5.231 -5.705 4.883 1.00 56.53 119 PHE A N 1
ATOM 920 C CA . PHE A 1 119 ? 5.277 -4.282 5.238 1.00 56.53 119 PHE A CA 1
ATOM 921 C C . PHE A 1 119 ? 4.242 -4.002 6.313 1.00 56.53 119 PHE A C 1
ATOM 923 O O . PHE A 1 119 ? 3.174 -4.603 6.298 1.00 56.53 119 PHE A O 1
ATOM 930 N N . ARG A 1 120 ? 4.577 -3.129 7.265 1.00 57.44 120 ARG A N 1
ATOM 931 C CA . ARG A 1 120 ? 3.643 -2.684 8.299 1.00 57.44 120 ARG A CA 1
ATOM 932 C C . ARG A 1 120 ? 3.242 -1.249 8.017 1.00 57.44 120 ARG A C 1
ATOM 934 O O . ARG A 1 120 ? 4.089 -0.351 8.038 1.00 57.44 120 ARG A O 1
ATOM 941 N N . PHE A 1 121 ? 1.961 -1.063 7.752 1.00 59.09 121 PHE A N 1
ATOM 942 C CA . PHE A 1 121 ? 1.316 0.239 7.692 1.00 59.09 121 PHE A CA 1
ATOM 943 C C . PHE A 1 121 ? 0.586 0.483 9.006 1.00 59.09 121 PHE A C 1
ATOM 945 O O . PHE A 1 121 ? -0.129 -0.400 9.460 1.00 59.09 121 PHE A O 1
ATOM 952 N N . ALA A 1 122 ? 0.780 1.647 9.617 1.00 53.50 122 ALA A N 1
ATOM 953 C CA . ALA A 1 122 ? -0.101 2.138 10.672 1.00 53.50 122 ALA A CA 1
ATOM 954 C C . ALA A 1 122 ? -0.996 3.198 10.048 1.00 53.50 122 ALA A C 1
ATOM 956 O O . ALA A 1 122 ? -0.480 4.168 9.489 1.00 53.50 122 ALA A O 1
ATOM 957 N N . THR A 1 123 ? -2.305 2.967 10.067 1.00 51.72 123 THR A N 1
ATOM 958 C CA . THR A 1 123 ? -3.287 3.906 9.516 1.00 51.72 123 THR A CA 1
ATOM 959 C C . THR A 1 123 ? -4.387 4.081 10.528 1.00 51.72 123 THR A C 1
ATOM 961 O O . THR A 1 123 ? -4.822 3.093 11.124 1.00 51.72 123 THR A O 1
ATOM 964 N N . ASN A 1 124 ? -4.867 5.302 10.670 1.00 58.72 124 ASN A N 1
ATOM 965 C CA . ASN A 1 124 ? -5.864 5.615 11.667 1.00 58.72 124 ASN A CA 1
ATOM 966 C C . ASN A 1 124 ? -7.158 6.105 11.024 1.00 58.72 124 ASN A C 1
ATOM 968 O O . ASN A 1 124 ? -7.342 7.287 10.770 1.00 58.72 124 ASN A O 1
ATOM 972 N N . PRO A 1 125 ? -8.107 5.201 10.813 1.00 50.97 125 PRO A N 1
ATOM 973 C CA . PRO A 1 125 ? -9.499 5.509 10.994 1.00 50.97 125 PRO A CA 1
ATOM 974 C C . PRO A 1 125 ? -9.826 5.138 12.439 1.00 50.97 125 PRO A C 1
ATOM 976 O O . PRO A 1 125 ? -10.003 3.961 12.760 1.00 50.97 125 PRO A O 1
ATOM 979 N N . CYS A 1 126 ? -9.966 6.129 13.320 1.00 45.19 126 CYS A N 1
ATOM 980 C CA . CYS A 1 126 ? -10.700 5.965 14.577 1.00 45.19 126 CYS A CA 1
ATOM 981 C C . CYS A 1 126 ? -12.198 5.713 14.289 1.00 45.19 126 CYS A C 1
ATOM 983 O O . CYS A 1 126 ? -13.080 6.419 14.766 1.00 45.19 126 CYS A O 1
ATOM 985 N N . GLY A 1 127 ? -12.513 4.691 13.499 1.00 43.84 127 GLY A N 1
ATOM 986 C CA . GLY A 1 127 ? -13.789 4.016 13.513 1.00 43.84 127 GLY A CA 1
ATOM 987 C C . GLY A 1 127 ? -13.656 2.904 14.533 1.00 43.84 127 GLY A C 1
ATOM 988 O O . GLY A 1 127 ? -13.299 1.779 14.189 1.00 43.84 127 GLY A O 1
ATOM 989 N N . SER A 1 128 ? -13.963 3.198 15.800 1.00 39.31 128 SER A N 1
ATOM 990 C CA . SER A 1 128 ? -14.436 2.131 16.691 1.00 39.31 128 SER A CA 1
ATOM 991 C C . SER A 1 128 ? -15.416 1.274 15.880 1.00 39.31 128 SER A C 1
ATOM 993 O O . SER A 1 128 ? -16.200 1.885 15.147 1.00 39.31 128 SER A O 1
ATOM 995 N N . PRO A 1 129 ? -15.419 -0.071 15.957 1.00 40.44 129 PRO A N 1
ATOM 996 C CA . PRO A 1 129 ? -16.535 -0.829 15.417 1.00 40.44 129 PRO A CA 1
ATOM 997 C C . PRO A 1 129 ? -17.786 -0.274 16.092 1.00 40.44 129 PRO A C 1
ATOM 999 O O . PRO A 1 129 ? -18.056 -0.568 17.257 1.00 40.44 129 PRO A O 1
ATOM 1002 N N . GLN A 1 130 ? -18.495 0.626 15.409 1.00 37.06 130 GLN A N 1
ATOM 1003 C CA . GLN A 1 130 ? -19.739 1.158 15.909 1.00 37.06 130 GLN A CA 1
ATOM 1004 C C . GLN A 1 130 ? -20.675 -0.031 15.817 1.00 37.06 130 GLN A C 1
ATOM 1006 O O . GLN A 1 130 ? -21.173 -0.377 14.745 1.00 37.06 130 GLN A O 1
ATOM 1011 N N . ALA A 1 131 ? -20.865 -0.701 16.953 1.00 32.91 131 ALA A N 1
ATOM 1012 C CA . ALA A 1 131 ? -22.106 -1.392 17.208 1.00 32.91 131 ALA A CA 1
ATOM 1013 C C . ALA A 1 131 ? -23.187 -0.385 16.822 1.00 32.91 131 ALA A C 1
ATOM 1015 O O . ALA A 1 131 ? -23.301 0.663 17.457 1.00 32.91 131 ALA A O 1
ATOM 1016 N N . ARG A 1 132 ? -23.885 -0.635 15.709 1.00 31.28 132 ARG A N 1
ATOM 1017 C CA . ARG A 1 132 ? -25.051 0.163 15.358 1.00 31.28 132 ARG A CA 1
ATOM 1018 C C . ARG A 1 132 ? -25.965 0.089 16.567 1.00 31.28 132 ARG A C 1
ATOM 1020 O O . ARG A 1 132 ? -26.485 -0.982 16.878 1.00 31.28 132 ARG A O 1
ATOM 1027 N N . ASP A 1 133 ? -26.100 1.203 17.271 1.00 34.72 133 ASP A N 1
ATOM 1028 C CA . ASP A 1 133 ? -27.105 1.336 18.302 1.00 34.72 133 ASP A CA 1
ATOM 1029 C C . ASP A 1 133 ? -28.449 1.187 17.584 1.00 34.72 133 ASP A C 1
ATOM 1031 O O . ASP A 1 133 ? -28.813 1.986 16.720 1.00 34.72 133 ASP A O 1
ATOM 1035 N N . THR A 1 134 ? -29.139 0.074 17.825 1.00 38.00 134 THR A N 1
ATOM 1036 C CA . THR A 1 134 ? -30.414 -0.269 17.173 1.00 38.00 134 THR A CA 1
ATOM 1037 C C . THR A 1 134 ? -31.587 0.579 17.675 1.00 38.00 134 THR A C 1
ATOM 1039 O O . THR A 1 134 ? -32.744 0.204 17.516 1.00 38.00 134 THR A O 1
ATOM 1042 N N . THR A 1 135 ? -31.327 1.735 18.265 1.00 36.62 135 THR A N 1
ATOM 1043 C CA . THR A 1 135 ? -32.314 2.756 18.615 1.00 36.62 135 THR A CA 1
ATOM 1044 C C . THR A 1 135 ? -32.501 3.710 17.437 1.00 36.62 135 THR A C 1
ATOM 1046 O O . THR A 1 135 ? -32.181 4.891 17.502 1.00 36.62 135 THR A O 1
ATOM 1049 N N . TYR A 1 136 ? -33.065 3.196 16.340 1.00 35.06 136 TYR A N 1
ATOM 1050 C CA . TYR A 1 136 ? -33.961 4.029 15.544 1.00 35.06 136 TYR A CA 1
ATOM 1051 C C . TYR A 1 136 ? -35.386 3.579 15.814 1.00 35.06 136 TYR A C 1
ATOM 1053 O O . TYR A 1 136 ? -35.782 2.443 15.544 1.00 35.06 136 TYR A O 1
ATOM 1061 N N . ASP A 1 137 ? -36.085 4.503 16.455 1.00 35.06 137 ASP A N 1
ATOM 1062 C CA . ASP A 1 137 ? -37.447 4.427 16.921 1.00 35.06 137 ASP A CA 1
ATOM 1063 C C . ASP A 1 137 ? -38.422 3.933 15.856 1.00 35.06 137 ASP A C 1
ATOM 1065 O O . ASP A 1 137 ? -38.355 4.275 14.674 1.00 35.06 137 ASP A O 1
ATOM 1069 N N . LYS A 1 138 ? -39.408 3.183 16.350 1.00 34.72 138 LYS A N 1
ATOM 1070 C CA . LYS A 1 138 ? -40.732 3.119 15.743 1.00 34.72 138 LYS A CA 1
ATOM 1071 C C . LYS A 1 138 ? -41.219 4.541 15.455 1.00 34.72 138 LYS A C 1
ATOM 1073 O O . LYS A 1 138 ? -41.465 5.261 16.419 1.00 34.72 138 LYS A O 1
ATOM 1078 N N . ILE A 1 139 ? -41.492 4.857 14.189 1.00 39.66 139 ILE A N 1
ATOM 1079 C CA . ILE A 1 139 ? -42.728 5.538 13.766 1.00 39.66 139 ILE A CA 1
ATOM 1080 C C . ILE A 1 139 ? -43.167 4.925 12.438 1.00 39.66 139 ILE A C 1
ATOM 1082 O O . ILE A 1 139 ? -42.352 4.935 11.491 1.00 39.66 139 ILE A O 1
#